Protein AF-A0A950W6D4-F1 (afdb_monomer)

Solvent-accessible surface area (backbone atoms only — not comparable to full-atom values): 7637 Å² total; per-residue (Å²): 136,93,56,71,56,67,52,76,45,76,58,94,89,39,82,38,64,54,89,34,56,77,60,74,80,76,75,81,81,80,72,97,76,87,89,79,90,80,83,87,80,88,81,83,89,84,84,90,77,93,79,78,87,69,84,74,94,60,83,73,59,63,71,60,50,56,51,49,51,51,46,50,48,40,53,52,53,46,48,54,48,53,55,51,56,74,73,49,62,94,52,70,70,38,53,54,50,50,52,52,41,53,52,42,51,60,56,46,49,67,70,72,70,119

Nearest PDB structures (foldseek):
  8glv-assembly1_5V  TM=4.661E-01  e=2.157E+00  Chlamydomonas reinhardtii

Foldseek 3Di:
DPDWDADWDDDPNDIDRDPTDPPDPDDPDDDDDDDDDDDDDDDDDDDDDDDDDDPDPDDPDVVVVVLVVVLVVLVVVLVVLVVVLVPDDDDPVNVVSVVVNVVSVVVNCVSPVD

Sequence (114 aa):
VSHCVGDIGNNNGQLVCNGGRPAAPLP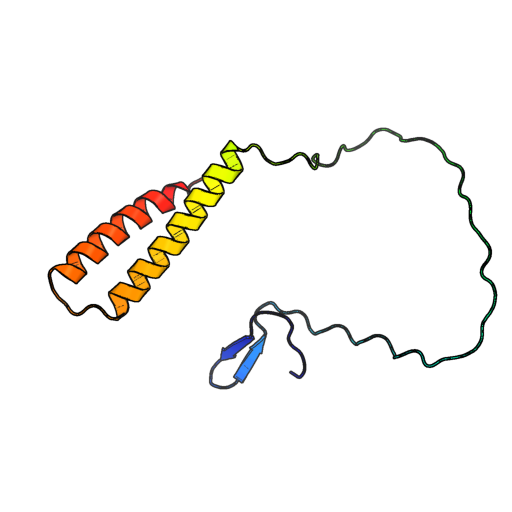PRQGPGPGYPGPGYSGPGYSPGPGYAGPGYGPPPRYSEDYRARCEGLRHEEHELRDRLAYTPYGEEREQLQYRLGRIQAERQQCWRR

Mean predicted aligned error: 19.96 Å

pLDDT: mean 70.15, std 21.95, range [30.95, 96.88]

Radius of gyration: 26.76 Å; Cα contacts (8 Å, |Δi|>4): 56; chains: 1; bounding box: 41×59×69 Å

Secondary structure (DSSP, 8-state):
---EEEEEEEETTEEEEEEEEEPPPPPP--------PPPP-PPP-----S---PPP-PPPPHHHHHHHHHHHHHHHHHHHHHHHHHHPPSSHHHHHHHHHHHHHHHHHHTTS--

Structure (mmCIF, N/CA/C/O backbone):
data_AF-A0A950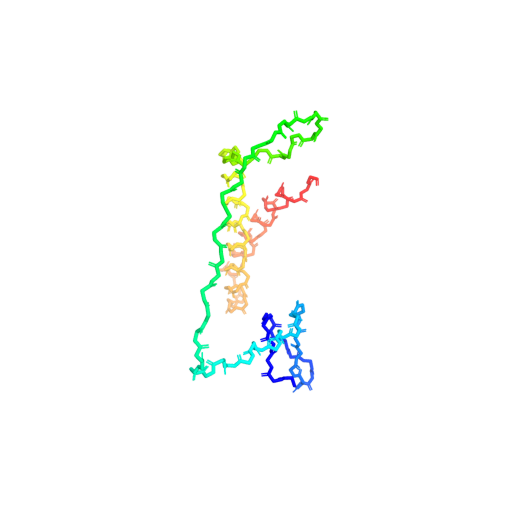W6D4-F1
#
_entry.id   AF-A0A950W6D4-F1
#
loop_
_atom_site.group_PDB
_atom_site.id
_atom_site.type_symbol
_atom_site.label_atom_id
_atom_site.label_alt_id
_atom_site.label_comp_id
_atom_site.label_asym_id
_atom_site.label_entity_id
_atom_site.label_seq_id
_atom_site.pdbx_PDB_ins_code
_atom_site.Cartn_x
_atom_site.Cartn_y
_atom_site.Cartn_z
_atom_site.occupancy
_atom_site.B_iso_or_equiv
_atom_site.auth_seq_id
_atom_site.auth_comp_id
_atom_site.auth_asym_id
_atom_site.auth_atom_id
_atom_site.pdbx_PDB_model_num
ATOM 1 N N . VAL A 1 1 ? -14.241 -29.007 -14.079 1.00 51.97 1 VAL A N 1
ATOM 2 C CA . VAL A 1 1 ? -13.038 -28.251 -14.499 1.00 51.97 1 VAL A CA 1
ATOM 3 C C . VAL A 1 1 ? -11.830 -29.022 -13.998 1.00 51.97 1 VAL A C 1
ATOM 5 O O . VAL A 1 1 ? -11.439 -28.840 -12.859 1.00 51.97 1 VAL A O 1
ATOM 8 N N . SER A 1 2 ? -11.339 -29.999 -14.759 1.00 55.03 2 SER A N 1
ATOM 9 C CA . SER A 1 2 ? -10.325 -30.935 -14.250 1.00 55.03 2 SER A CA 1
ATOM 10 C C . SER A 1 2 ? -8.900 -30.385 -14.312 1.00 55.03 2 SER A C 1
ATOM 12 O O . SER A 1 2 ? -8.082 -30.815 -13.514 1.00 55.03 2 SER A O 1
ATOM 14 N N . HIS A 1 3 ? -8.598 -29.402 -15.170 1.00 61.44 3 HIS A N 1
ATOM 15 C CA . HIS A 1 3 ? -7.262 -28.798 -15.248 1.00 61.44 3 HIS A CA 1
ATOM 16 C C . HIS A 1 3 ? -7.359 -27.323 -15.676 1.00 61.44 3 HIS A C 1
ATOM 18 O O . HIS A 1 3 ? -7.523 -27.020 -16.857 1.00 61.44 3 HIS A O 1
ATOM 24 N N . CYS A 1 4 ? -7.302 -26.406 -14.707 1.00 65.00 4 CYS A N 1
ATOM 25 C CA . CYS A 1 4 ? -7.080 -24.977 -14.945 1.00 65.00 4 CYS A CA 1
ATOM 26 C C . CYS A 1 4 ? -5.584 -24.701 -14.758 1.00 65.00 4 CYS A C 1
ATOM 28 O O . CYS A 1 4 ? -5.006 -25.135 -13.764 1.00 65.00 4 CYS A O 1
ATOM 30 N N . VAL A 1 5 ? -4.964 -24.006 -15.711 1.00 62.84 5 VAL A N 1
ATOM 31 C CA . VAL A 1 5 ? -3.589 -23.507 -15.585 1.00 62.84 5 VAL A CA 1
ATOM 32 C C . VAL A 1 5 ? -3.677 -21.986 -15.510 1.00 62.84 5 VAL A C 1
ATOM 34 O O . VAL A 1 5 ? -4.024 -21.343 -16.501 1.00 62.84 5 VAL A O 1
ATOM 37 N N . GLY A 1 6 ? -3.431 -21.429 -14.323 1.00 66.44 6 GLY A N 1
ATOM 38 C CA . GLY A 1 6 ? -3.585 -20.003 -14.022 1.00 66.44 6 GLY A CA 1
ATOM 39 C C . GLY A 1 6 ? -4.245 -19.761 -12.663 1.00 66.44 6 GLY A C 1
ATOM 40 O O . GLY A 1 6 ? -4.301 -20.665 -11.828 1.00 66.44 6 GLY A O 1
ATOM 41 N N . ASP A 1 7 ? -4.753 -18.546 -12.460 1.00 72.88 7 ASP A N 1
ATOM 42 C CA . ASP A 1 7 ? -5.379 -18.134 -11.204 1.00 72.88 7 ASP A CA 1
ATOM 43 C C . ASP A 1 7 ? -6.752 -18.800 -11.019 1.00 72.88 7 ASP A C 1
ATOM 45 O O . ASP A 1 7 ? -7.685 -18.613 -11.809 1.00 72.88 7 ASP A O 1
ATOM 49 N N . ILE A 1 8 ? -6.891 -19.583 -9.948 1.00 78.25 8 ILE A N 1
ATOM 50 C CA . ILE A 1 8 ? -8.162 -20.200 -9.552 1.00 78.25 8 ILE A CA 1
ATOM 51 C C . ILE A 1 8 ? -8.838 -19.291 -8.522 1.00 78.25 8 ILE A C 1
ATOM 53 O O . ILE A 1 8 ? -8.283 -19.024 -7.460 1.00 78.25 8 ILE A O 1
ATOM 57 N N . GLY A 1 9 ? -10.046 -18.824 -8.834 1.00 78.06 9 GLY A N 1
ATOM 58 C CA . GLY A 1 9 ? -10.903 -18.061 -7.927 1.00 78.06 9 GLY A CA 1
ATOM 59 C C . GLY A 1 9 ? -12.074 -18.876 -7.381 1.00 78.06 9 GLY A C 1
ATOM 60 O O . GLY A 1 9 ? -12.377 -19.970 -7.857 1.00 78.06 9 GLY A O 1
ATOM 61 N N . ASN A 1 10 ? -12.765 -18.312 -6.392 1.00 77.00 10 ASN A N 1
ATOM 62 C CA . ASN A 1 10 ? -13.975 -18.877 -5.797 1.00 77.00 10 ASN A CA 1
ATOM 63 C C . ASN A 1 10 ? -15.141 -17.894 -5.972 1.00 77.00 10 ASN A C 1
ATOM 65 O O . ASN A 1 10 ? -15.049 -16.745 -5.543 1.00 77.00 10 ASN A O 1
ATOM 69 N N . ASN A 1 11 ? -16.226 -18.354 -6.595 1.00 74.31 11 ASN A N 1
ATOM 70 C CA . ASN A 1 11 ? -17.474 -17.615 -6.749 1.00 74.31 11 ASN A CA 1
ATOM 71 C C . ASN A 1 11 ? -18.618 -18.431 -6.123 1.00 74.31 11 ASN A C 1
ATOM 73 O O . ASN A 1 11 ? -19.052 -19.425 -6.700 1.00 74.31 11 ASN A O 1
ATOM 77 N N . ASN A 1 12 ? -19.072 -18.049 -4.923 1.00 78.31 12 ASN A N 1
ATOM 78 C CA . ASN A 1 12 ? -20.141 -18.734 -4.176 1.00 78.31 12 ASN A CA 1
ATOM 79 C C . ASN A 1 12 ? -19.944 -20.256 -4.003 1.00 78.31 12 ASN A C 1
ATOM 81 O O . ASN A 1 12 ? -20.878 -21.043 -4.140 1.00 78.31 12 ASN A O 1
ATOM 85 N N . GLY A 1 13 ? -18.719 -20.691 -3.695 1.00 78.31 13 GLY A N 1
ATOM 86 C CA . GLY A 1 13 ? -18.393 -22.108 -3.494 1.00 78.31 13 GLY A CA 1
ATOM 87 C C . GLY A 1 13 ? -18.098 -22.864 -4.789 1.00 78.31 13 GLY A C 1
ATOM 88 O O . GLY A 1 13 ? -17.748 -24.043 -4.744 1.00 78.31 13 GLY A O 1
ATOM 89 N N . GLN A 1 14 ? -18.183 -22.194 -5.940 1.00 76.06 14 GLN A N 1
ATOM 90 C CA . GLN A 1 14 ? -17.789 -22.746 -7.224 1.00 76.06 14 GLN A CA 1
ATOM 91 C C . GLN A 1 14 ? -16.384 -22.269 -7.596 1.00 76.06 14 GLN A C 1
ATOM 93 O O . GLN A 1 14 ? -16.109 -21.070 -7.679 1.00 76.06 14 GLN A O 1
ATOM 98 N N . LEU A 1 15 ? -15.488 -23.226 -7.844 1.00 77.00 15 LEU A N 1
ATOM 99 C CA . LEU A 1 15 ? -14.146 -22.931 -8.337 1.00 77.00 15 LEU A CA 1
ATOM 100 C C . LEU A 1 15 ? -14.225 -22.438 -9.786 1.00 77.00 15 LEU A C 1
ATOM 102 O O . LEU A 1 15 ? -14.746 -23.135 -10.663 1.00 77.00 15 LEU A O 1
ATOM 106 N N . VAL A 1 16 ? -13.690 -21.244 -10.029 1.00 78.56 16 VAL A N 1
ATOM 107 C CA . VAL A 1 16 ? -13.645 -20.585 -11.337 1.00 78.56 16 VAL A CA 1
ATOM 108 C C . VAL A 1 16 ? -12.199 -20.372 -11.772 1.00 78.56 16 VAL A C 1
ATOM 110 O O . VAL A 1 16 ? -11.328 -20.081 -10.961 1.00 78.56 16 VAL A O 1
ATOM 113 N N . CYS A 1 17 ? -11.929 -20.531 -13.063 1.00 74.38 17 CYS A N 1
ATOM 114 C CA . CYS A 1 17 ? -10.610 -20.291 -13.645 1.00 74.38 17 CYS A CA 1
ATOM 115 C C . CYS A 1 17 ? -10.591 -18.855 -14.182 1.00 74.38 17 CYS A C 1
ATOM 117 O O . CYS A 1 17 ? -11.234 -18.573 -15.194 1.00 74.38 17 CYS A O 1
ATOM 119 N N . ASN A 1 18 ? -9.913 -17.936 -13.493 1.00 67.81 18 ASN A N 1
ATOM 120 C CA . ASN A 1 18 ? -9.838 -16.536 -13.902 1.00 67.81 18 ASN A CA 1
ATOM 121 C C . ASN A 1 18 ? -8.667 -16.370 -14.877 1.00 67.81 18 ASN A C 1
ATOM 123 O O . ASN A 1 18 ? -7.508 -16.504 -14.503 1.00 67.81 18 ASN A O 1
ATOM 127 N N . GLY A 1 19 ? -8.962 -16.127 -16.156 1.00 58.84 19 GLY A N 1
ATOM 128 C CA . GLY A 1 19 ? -7.944 -15.844 -17.180 1.00 58.84 19 GLY A CA 1
ATOM 129 C C . GLY A 1 19 ? -7.101 -17.040 -17.652 1.00 58.84 19 GLY A C 1
ATOM 130 O O . GLY A 1 19 ? -6.315 -16.890 -18.587 1.00 58.84 19 GLY A O 1
ATOM 131 N N . GLY A 1 20 ? -7.276 -18.228 -17.068 1.00 56.44 20 GLY A N 1
ATOM 132 C CA . GLY A 1 20 ? -6.642 -19.457 -17.542 1.00 56.44 20 GLY A CA 1
ATOM 133 C C . GLY A 1 20 ? -7.303 -19.995 -18.814 1.00 56.44 20 GLY A C 1
ATOM 134 O O . GLY A 1 20 ? -8.523 -19.968 -18.976 1.00 56.44 20 GLY A O 1
ATOM 135 N N . ARG A 1 21 ? -6.487 -20.503 -19.739 1.00 53.47 21 ARG A N 1
ATOM 136 C CA . ARG A 1 21 ? -6.969 -21.233 -20.921 1.00 53.47 21 ARG A CA 1
ATOM 137 C C . ARG A 1 21 ? -7.267 -22.678 -20.503 1.00 53.47 21 ARG A C 1
ATOM 139 O O . ARG A 1 21 ? -6.565 -23.191 -19.627 1.00 53.47 21 ARG A O 1
ATOM 146 N N . PRO A 1 22 ? -8.258 -23.365 -21.101 1.00 55.44 22 PRO A N 1
ATOM 147 C CA . PRO A 1 22 ? -8.384 -24.803 -20.899 1.00 55.44 22 PRO A CA 1
ATOM 148 C C . PRO A 1 22 ? -7.050 -25.462 -21.265 1.00 55.44 22 PRO A C 1
ATOM 150 O O . PRO A 1 22 ? -6.479 -25.152 -22.314 1.00 55.44 22 PRO A O 1
ATOM 153 N N . ALA A 1 23 ? -6.527 -26.312 -20.376 1.00 53.75 23 ALA A N 1
ATOM 154 C CA . ALA A 1 23 ? -5.285 -27.028 -20.635 1.00 53.75 23 ALA A CA 1
ATOM 155 C C . ALA A 1 23 ? -5.415 -27.770 -21.972 1.00 53.75 23 ALA A C 1
ATOM 157 O O . ALA A 1 23 ? -6.379 -28.511 -22.181 1.00 53.75 23 ALA A O 1
ATOM 158 N N . ALA A 1 24 ? -4.476 -27.529 -22.891 1.00 56.00 24 ALA A N 1
ATOM 159 C CA . ALA A 1 24 ? -4.445 -28.254 -24.150 1.00 56.00 24 ALA A CA 1
ATOM 160 C C . ALA A 1 24 ? -4.373 -29.761 -23.845 1.00 56.00 24 ALA A C 1
ATOM 162 O O . ALA A 1 24 ? -3.664 -30.151 -22.909 1.00 56.00 24 ALA A O 1
ATOM 163 N N . PRO A 1 25 ? -5.104 -30.610 -24.587 1.00 53.72 25 PRO A N 1
ATOM 164 C CA . PRO A 1 25 ? -5.016 -32.045 -24.387 1.00 53.72 25 PRO A CA 1
ATOM 165 C C . PRO A 1 25 ? -3.557 -32.480 -24.543 1.00 53.72 25 PRO A C 1
ATOM 167 O O . PRO A 1 25 ? -2.873 -32.076 -25.485 1.00 53.72 25 PRO A O 1
ATOM 170 N N . LEU A 1 26 ? -3.078 -33.279 -23.588 1.00 54.72 26 LEU A N 1
ATOM 171 C CA . LEU A 1 26 ? -1.755 -33.890 -23.665 1.00 54.72 26 LEU A CA 1
ATOM 172 C C . LEU A 1 26 ? -1.651 -34.658 -24.995 1.00 54.72 26 LEU A C 1
ATOM 174 O O . LEU A 1 26 ? -2.599 -35.372 -25.342 1.00 54.72 26 LEU A O 1
ATOM 178 N N . PRO A 1 27 ? -0.538 -34.539 -25.745 1.00 53.81 27 PRO A N 1
ATOM 179 C CA . PRO A 1 27 ? -0.350 -35.356 -26.934 1.00 53.81 27 PRO A CA 1
ATOM 180 C C . PRO A 1 27 ? -0.415 -36.837 -26.532 1.00 53.81 27 PRO A C 1
ATOM 182 O O . PRO A 1 27 ? 0.051 -37.192 -25.441 1.00 53.81 27 PRO A O 1
ATOM 185 N N . PRO A 1 28 ? -0.996 -37.715 -27.370 1.00 45.28 28 PRO A N 1
ATOM 186 C CA . PRO A 1 28 ? -1.061 -39.131 -27.054 1.00 45.28 28 PRO A CA 1
ATOM 187 C C . PRO A 1 28 ? 0.352 -39.650 -26.790 1.00 45.28 28 PRO A C 1
ATOM 189 O O . PRO A 1 28 ? 1.285 -39.407 -27.558 1.00 45.28 28 PRO A O 1
ATOM 192 N N . ARG A 1 29 ? 0.502 -40.338 -25.657 1.00 46.34 29 ARG A N 1
ATOM 193 C CA . ARG A 1 29 ? 1.747 -40.963 -25.215 1.00 46.34 29 ARG A CA 1
ATOM 194 C C . ARG A 1 29 ? 2.137 -42.006 -26.265 1.00 46.34 29 ARG A C 1
ATOM 196 O O . ARG A 1 29 ? 1.559 -43.089 -26.293 1.00 46.34 29 ARG A O 1
ATOM 203 N N . GLN A 1 30 ? 3.059 -41.659 -27.163 1.00 42.78 30 GLN A N 1
ATOM 204 C CA . GLN A 1 30 ? 3.546 -42.582 -28.186 1.00 42.78 30 GLN A CA 1
ATOM 205 C C . GLN A 1 30 ? 4.311 -43.710 -27.484 1.00 42.78 30 GLN A C 1
ATOM 207 O O . GLN A 1 30 ? 5.360 -43.484 -26.881 1.00 42.78 30 GLN A O 1
ATOM 212 N N . GLY A 1 31 ? 3.735 -44.914 -27.495 1.00 42.69 31 GLY A N 1
ATOM 213 C CA . GLY A 1 31 ? 4.452 -46.140 -27.153 1.00 42.69 31 GLY A CA 1
ATOM 214 C C . GLY A 1 31 ? 5.561 -46.431 -28.176 1.00 42.69 31 GLY A C 1
ATOM 215 O O . GLY A 1 31 ? 5.592 -45.809 -29.240 1.00 42.69 31 GLY A O 1
ATOM 216 N N . PRO A 1 32 ? 6.486 -47.358 -27.882 1.00 49.09 32 PRO A N 1
ATOM 217 C CA . PRO A 1 32 ? 7.602 -47.644 -28.773 1.00 49.09 32 PRO A CA 1
ATOM 218 C C . PRO A 1 32 ? 7.126 -48.485 -29.969 1.00 49.09 32 PRO A C 1
ATOM 220 O O . PRO A 1 32 ? 6.643 -49.602 -29.795 1.00 49.09 32 PRO A O 1
ATOM 223 N N . GLY A 1 33 ? 7.271 -47.950 -31.185 1.00 36.75 33 GLY A N 1
ATOM 224 C CA . GLY A 1 33 ? 6.985 -48.626 -32.456 1.00 36.75 33 GLY A CA 1
ATOM 225 C C . GLY A 1 33 ? 7.890 -48.107 -33.591 1.00 36.75 33 GLY A C 1
ATOM 226 O O . GLY A 1 33 ? 8.382 -46.986 -33.486 1.00 36.75 33 GLY A O 1
ATOM 227 N N . PRO A 1 34 ? 8.182 -48.926 -34.620 1.00 43.19 34 PRO A N 1
ATOM 228 C CA . PRO A 1 34 ? 9.513 -49.053 -35.230 1.00 43.19 34 PRO A CA 1
ATOM 229 C C . PRO A 1 34 ? 9.840 -48.046 -36.346 1.00 43.19 34 PRO A C 1
ATOM 231 O O . PRO A 1 34 ? 8.960 -47.504 -37.009 1.00 43.19 34 PRO A O 1
ATOM 234 N N . GLY A 1 35 ? 11.145 -47.812 -36.531 1.00 45.12 35 GLY A N 1
ATOM 235 C CA . GLY A 1 35 ? 11.708 -46.700 -37.295 1.00 45.12 35 GLY A CA 1
ATOM 236 C C . GLY A 1 35 ? 11.637 -46.769 -38.823 1.00 45.12 35 GLY A C 1
ATOM 237 O O . GLY A 1 35 ? 11.561 -47.834 -39.425 1.00 45.12 35 GLY A O 1
ATOM 238 N N . TYR A 1 36 ? 11.773 -45.580 -39.416 1.00 32.44 36 TYR A N 1
ATOM 239 C CA . TYR A 1 36 ? 12.188 -45.328 -40.798 1.00 32.44 36 TYR A CA 1
ATOM 240 C C . TYR A 1 36 ? 13.107 -44.085 -40.828 1.00 32.44 36 TYR A C 1
ATOM 242 O O . TYR A 1 36 ? 12.866 -43.147 -40.063 1.00 32.44 36 TYR A O 1
ATOM 250 N N . PRO A 1 37 ? 14.165 -44.052 -41.664 1.00 44.31 37 PRO A N 1
ATOM 251 C CA . PRO A 1 37 ? 15.129 -42.953 -41.696 1.00 44.31 37 PRO A CA 1
ATOM 252 C C . PRO A 1 37 ? 14.574 -41.748 -42.472 1.00 44.31 37 PRO A C 1
ATOM 254 O O . PRO A 1 37 ? 14.185 -41.870 -43.632 1.00 44.31 37 PRO A O 1
ATOM 257 N N . GLY A 1 38 ? 14.546 -40.575 -41.834 1.00 39.38 38 GLY A N 1
ATOM 258 C CA . GLY A 1 38 ? 14.182 -39.307 -42.472 1.00 39.38 38 GLY A CA 1
ATOM 259 C C . GLY A 1 38 ? 15.371 -38.677 -43.219 1.00 39.38 38 GLY A C 1
ATOM 260 O O . GLY A 1 38 ? 16.476 -38.664 -42.672 1.00 39.38 38 GLY A O 1
ATOM 261 N N . PRO A 1 39 ? 15.180 -38.158 -44.447 1.00 41.94 39 PRO A N 1
ATOM 262 C CA . PRO A 1 39 ? 16.248 -37.590 -45.264 1.00 41.94 39 PRO A CA 1
ATOM 263 C C . PRO A 1 39 ? 16.672 -36.199 -44.771 1.00 41.94 39 PRO A C 1
ATOM 265 O O . PRO A 1 39 ? 15.845 -35.368 -44.395 1.00 41.94 39 PRO A O 1
ATOM 268 N N . GLY A 1 40 ? 17.985 -35.959 -44.790 1.00 46.00 40 GLY A N 1
ATOM 269 C CA . GLY A 1 40 ? 18.594 -34.681 -44.438 1.00 46.00 40 GLY A CA 1
ATOM 270 C C . GLY A 1 40 ? 18.175 -33.543 -45.368 1.00 46.00 40 GLY A C 1
ATOM 271 O O . GLY A 1 40 ? 18.005 -33.738 -46.568 1.00 46.00 40 GLY A O 1
ATOM 272 N N . TYR A 1 41 ? 18.059 -32.341 -44.804 1.00 35.78 41 TYR A N 1
ATOM 273 C CA . TYR A 1 41 ? 17.899 -31.106 -45.565 1.00 35.78 41 TYR A CA 1
ATOM 274 C C . TYR A 1 41 ? 18.901 -30.056 -45.085 1.00 35.78 41 TYR A C 1
ATOM 276 O O . TYR A 1 41 ? 18.685 -29.338 -44.111 1.00 35.78 41 TYR A O 1
ATOM 284 N N . SER A 1 42 ? 20.011 -29.981 -45.814 1.00 44.25 42 SER A N 1
ATOM 285 C CA . SER A 1 42 ? 20.849 -28.793 -45.956 1.00 44.25 42 SER A CA 1
ATOM 286 C C . SER A 1 42 ? 20.077 -27.779 -46.809 1.00 44.25 42 SER A C 1
ATOM 288 O O . SER A 1 42 ? 19.709 -28.096 -47.939 1.00 44.25 42 SER A O 1
ATOM 290 N N . GLY A 1 43 ? 19.820 -26.574 -46.301 1.00 38.31 43 GLY A N 1
ATOM 291 C CA . GLY A 1 43 ? 19.218 -25.486 -47.083 1.00 38.31 43 GLY A CA 1
ATOM 292 C C . GLY A 1 43 ? 20.261 -24.447 -47.522 1.00 38.31 43 GLY A C 1
ATOM 293 O O . GLY A 1 43 ? 20.944 -23.912 -46.648 1.00 38.31 43 GLY A O 1
ATOM 294 N N . PRO A 1 44 ? 20.401 -24.130 -48.827 1.00 43.25 44 PRO A N 1
ATOM 295 C CA . PRO A 1 44 ? 21.158 -22.979 -49.322 1.00 43.25 44 PRO A CA 1
ATOM 296 C C . PRO A 1 44 ? 20.264 -21.725 -49.468 1.00 43.25 44 PRO A C 1
ATOM 298 O O . PRO A 1 44 ? 19.045 -21.827 -49.569 1.00 43.25 44 PRO A O 1
ATOM 301 N N . GLY A 1 45 ? 20.888 -20.541 -49.423 1.00 38.31 45 GLY A N 1
ATOM 302 C CA . GLY A 1 45 ? 20.254 -19.241 -49.142 1.00 38.31 45 GLY A CA 1
ATOM 303 C C . GLY A 1 45 ? 19.497 -18.534 -50.278 1.00 38.31 45 GLY A C 1
ATOM 304 O O . GLY A 1 45 ? 19.403 -19.060 -51.377 1.00 38.31 45 GLY A O 1
ATOM 305 N N . TYR A 1 46 ? 18.962 -17.333 -49.982 1.00 30.95 46 TYR A N 1
ATOM 306 C CA . TYR A 1 46 ? 19.215 -16.046 -50.676 1.00 30.95 46 TYR A CA 1
ATOM 307 C C . TYR A 1 46 ? 18.368 -14.871 -50.099 1.00 30.95 46 TYR A C 1
ATOM 309 O O . TYR A 1 46 ? 17.161 -14.990 -49.929 1.00 30.95 46 TYR A O 1
ATOM 317 N N . SER A 1 47 ? 19.057 -13.736 -49.883 1.00 33.62 47 SER A N 1
ATOM 318 C CA . SER A 1 47 ? 18.651 -12.305 -49.835 1.00 33.62 47 SER A CA 1
ATOM 319 C C . SER A 1 47 ? 17.625 -11.751 -48.817 1.00 33.62 47 SER A C 1
ATOM 321 O O . SER A 1 47 ? 16.434 -12.027 -48.935 1.00 33.62 47 SER A O 1
ATOM 323 N N . PRO A 1 48 ? 18.017 -10.798 -47.934 1.00 39.66 48 PRO A N 1
ATOM 324 C CA . PRO A 1 48 ? 17.073 -9.913 -47.254 1.00 39.66 48 PRO A CA 1
ATOM 325 C C . PRO A 1 48 ? 16.731 -8.694 -48.135 1.00 39.66 48 PRO A C 1
ATOM 327 O O . PRO A 1 48 ? 17.585 -7.855 -48.420 1.00 39.66 48 PRO A O 1
ATOM 330 N N . GLY A 1 49 ? 15.471 -8.594 -48.566 1.00 37.00 49 GLY A N 1
ATOM 331 C CA . GLY A 1 49 ? 14.874 -7.352 -49.074 1.00 37.00 49 GLY A CA 1
ATOM 332 C C . GLY A 1 49 ? 14.436 -6.425 -47.923 1.00 37.00 49 GLY A C 1
ATOM 333 O O . GLY A 1 49 ? 14.266 -6.894 -46.796 1.00 37.00 49 GLY A O 1
ATOM 334 N N . PRO A 1 50 ? 14.274 -5.111 -48.162 1.00 52.38 50 PRO A N 1
ATOM 335 C CA . PRO A 1 50 ? 14.191 -4.103 -47.108 1.00 52.38 50 PRO A CA 1
ATOM 336 C C . PRO A 1 50 ? 12.781 -4.017 -46.514 1.00 52.38 50 PRO A C 1
ATOM 338 O O . PRO A 1 50 ? 11.824 -3.729 -47.228 1.00 52.38 50 PRO A O 1
ATOM 341 N N . GLY A 1 51 ? 12.638 -4.191 -45.200 1.00 43.19 51 GLY A N 1
ATOM 342 C CA . GLY A 1 51 ? 11.374 -3.861 -44.544 1.00 43.19 51 GLY A CA 1
ATOM 343 C C . GLY A 1 51 ? 11.231 -4.405 -43.134 1.00 43.19 51 GLY A C 1
ATOM 344 O O . GLY A 1 51 ? 10.952 -5.582 -42.956 1.00 43.19 51 GLY A O 1
ATOM 345 N N . TYR A 1 52 ? 11.322 -3.484 -42.173 1.00 35.75 52 TYR A N 1
ATOM 346 C CA . TYR A 1 52 ? 11.001 -3.606 -40.746 1.00 35.75 52 TYR A CA 1
ATOM 347 C C . TYR A 1 52 ? 12.058 -4.292 -39.871 1.00 35.75 52 TYR A C 1
ATOM 349 O O . TYR A 1 52 ? 11.985 -5.472 -39.543 1.00 35.75 52 TYR A O 1
ATOM 357 N N . ALA A 1 53 ? 13.005 -3.480 -39.393 1.00 37.34 53 ALA A N 1
ATOM 358 C CA . ALA A 1 53 ? 13.710 -3.766 -38.152 1.00 37.34 53 ALA A CA 1
ATOM 359 C C . ALA A 1 53 ? 12.674 -3.862 -37.015 1.00 37.34 53 ALA A C 1
ATOM 361 O O . ALA A 1 53 ? 12.091 -2.856 -36.610 1.00 37.34 53 ALA A O 1
ATOM 362 N N . GLY A 1 54 ? 12.411 -5.078 -36.530 1.00 47.16 54 GLY A N 1
ATOM 363 C CA . GLY A 1 54 ? 11.703 -5.281 -35.267 1.00 47.16 54 GLY A CA 1
ATOM 364 C C . GLY A 1 54 ? 12.496 -4.649 -34.112 1.00 47.16 54 GLY A C 1
ATOM 365 O O . GLY A 1 54 ? 13.727 -4.596 -34.197 1.00 47.16 54 GLY A O 1
ATOM 366 N N . PRO A 1 55 ? 11.837 -4.140 -33.052 1.00 45.78 55 PRO A N 1
ATOM 367 C CA . PRO A 1 55 ? 12.512 -3.428 -31.972 1.00 45.78 55 PRO A CA 1
ATOM 368 C C . PRO A 1 55 ? 13.604 -4.307 -31.369 1.00 45.78 55 PRO A C 1
ATOM 370 O O . PRO A 1 55 ? 13.346 -5.434 -30.949 1.00 45.78 55 PRO A O 1
ATOM 373 N N . GLY A 1 56 ? 14.833 -3.793 -31.391 1.00 42.81 56 GLY A N 1
ATOM 374 C CA . GLY A 1 56 ? 16.015 -4.517 -30.960 1.00 42.81 56 GLY A CA 1
ATOM 375 C C . GLY A 1 56 ? 15.849 -5.080 -29.554 1.00 42.81 56 GLY A C 1
ATOM 376 O O . GLY A 1 56 ? 15.499 -4.362 -28.620 1.00 42.81 56 GLY A O 1
ATOM 377 N N . TYR A 1 57 ? 16.172 -6.362 -29.410 1.00 44.16 57 TYR A N 1
ATOM 378 C CA . TYR A 1 57 ? 16.446 -7.014 -28.133 1.00 44.16 57 TYR A CA 1
ATOM 379 C C . TYR A 1 57 ? 17.780 -6.488 -27.572 1.00 44.16 57 TYR A C 1
ATOM 381 O O . TYR A 1 57 ? 18.759 -7.217 -27.447 1.00 44.16 57 TYR A O 1
ATOM 389 N N . GLY A 1 58 ? 17.851 -5.185 -27.310 1.00 53.38 58 GLY A N 1
ATOM 390 C CA . GLY A 1 58 ? 18.865 -4.603 -26.445 1.00 53.38 58 GLY A CA 1
ATOM 391 C C . GLY A 1 58 ? 18.349 -4.622 -25.006 1.00 53.38 58 GLY A C 1
ATOM 392 O O . GLY A 1 58 ? 17.136 -4.495 -24.810 1.00 53.38 58 GLY A O 1
ATOM 393 N N . PRO A 1 59 ? 19.218 -4.781 -23.993 1.00 54.62 59 PRO A N 1
ATOM 394 C CA . PRO A 1 59 ? 18.795 -4.592 -22.613 1.00 54.62 59 PRO A CA 1
ATOM 395 C C . PRO A 1 59 ? 18.152 -3.202 -22.484 1.00 54.62 59 PRO A C 1
ATOM 397 O O . PRO A 1 59 ? 18.678 -2.236 -23.054 1.00 54.62 59 PRO A O 1
ATOM 400 N N . PRO A 1 60 ? 17.001 -3.084 -21.800 1.00 57.28 60 PRO A N 1
ATOM 401 C CA . PRO A 1 60 ? 16.359 -1.795 -21.609 1.00 57.28 60 PRO A CA 1
ATOM 402 C C . PRO A 1 60 ? 17.336 -0.814 -20.939 1.00 57.28 60 PRO A C 1
ATOM 404 O O . PRO A 1 60 ? 18.255 -1.229 -20.224 1.00 57.28 60 PRO A O 1
ATOM 407 N N . PRO A 1 61 ? 17.173 0.502 -21.159 1.00 63.25 61 PRO A N 1
ATOM 408 C CA . PRO A 1 61 ? 18.005 1.492 -20.492 1.00 63.25 61 PRO A CA 1
ATOM 409 C C . PRO A 1 61 ? 17.933 1.266 -18.982 1.00 63.25 61 PRO A C 1
ATOM 411 O O . PRO A 1 61 ? 16.831 1.208 -18.438 1.00 63.25 61 PRO A O 1
ATOM 414 N N . ARG A 1 62 ? 19.080 1.181 -18.297 1.00 62.00 62 ARG A N 1
ATOM 415 C CA . ARG A 1 62 ? 19.121 0.910 -16.845 1.00 62.00 62 ARG A CA 1
ATOM 416 C C . ARG A 1 62 ? 18.253 1.867 -16.029 1.00 62.00 62 ARG A C 1
ATOM 418 O O . ARG A 1 62 ? 17.553 1.440 -15.126 1.00 62.00 62 ARG A O 1
ATOM 425 N N . TYR A 1 63 ? 18.172 3.127 -16.457 1.00 65.62 63 TYR A N 1
ATOM 426 C CA . TYR A 1 63 ? 17.265 4.129 -15.890 1.00 65.62 63 TYR A CA 1
ATOM 427 C C . TYR A 1 63 ? 15.787 3.686 -15.872 1.00 65.62 63 TYR A C 1
ATOM 429 O O . TYR A 1 63 ? 15.058 3.980 -14.929 1.00 65.62 63 TYR A O 1
ATOM 437 N N . SER A 1 64 ? 15.336 2.964 -16.901 1.00 77.31 64 SER A N 1
ATOM 438 C CA . SER A 1 64 ? 13.977 2.425 -16.979 1.00 77.31 64 SER A CA 1
ATOM 439 C C . SER A 1 64 ? 13.779 1.185 -16.102 1.00 77.31 64 SER A C 1
ATOM 441 O O . SER A 1 64 ? 12.667 0.984 -15.612 1.00 77.31 64 SER A O 1
ATOM 443 N N . GLU A 1 65 ? 14.810 0.356 -15.912 1.00 77.56 65 GLU A N 1
ATOM 444 C CA . GLU A 1 65 ? 14.763 -0.790 -14.991 1.00 77.56 65 GLU A CA 1
ATOM 445 C C . GLU A 1 65 ? 14.769 -0.330 -13.535 1.00 77.56 65 GLU A C 1
ATOM 447 O O . GLU A 1 65 ? 13.905 -0.752 -12.773 1.00 77.56 65 GLU A O 1
ATOM 452 N N . ASP A 1 66 ? 15.654 0.599 -13.172 1.00 84.50 66 ASP A N 1
ATOM 453 C CA . ASP A 1 66 ? 15.748 1.160 -11.820 1.00 84.50 66 ASP A CA 1
ATOM 454 C C . ASP A 1 66 ? 14.445 1.866 -11.421 1.00 84.50 66 ASP A C 1
ATOM 456 O O . ASP A 1 66 ? 13.927 1.694 -10.314 1.00 84.50 66 ASP A O 1
ATOM 460 N N . TYR A 1 67 ? 13.859 2.625 -12.352 1.00 85.44 67 TYR A N 1
ATOM 461 C CA . TYR A 1 67 ? 12.559 3.258 -12.152 1.00 85.44 67 TYR A CA 1
ATOM 462 C C . TYR A 1 67 ? 11.446 2.224 -11.939 1.00 85.44 67 TYR A C 1
ATOM 464 O O . TYR A 1 67 ? 10.641 2.351 -11.014 1.00 85.44 67 TYR A O 1
ATOM 472 N N . ARG A 1 68 ? 11.413 1.167 -12.758 1.00 84.56 68 ARG A N 1
ATOM 473 C CA . ARG A 1 68 ? 10.420 0.095 -12.639 1.00 84.56 68 ARG A CA 1
ATOM 474 C C . ARG A 1 68 ? 10.577 -0.683 -11.331 1.00 84.56 68 ARG A C 1
ATOM 476 O O . ARG A 1 68 ? 9.574 -0.912 -10.658 1.00 84.56 68 ARG A O 1
ATOM 483 N N . ALA A 1 69 ? 11.807 -1.016 -10.948 1.00 89.38 69 ALA A N 1
ATOM 484 C CA . ALA A 1 69 ? 12.125 -1.690 -9.695 1.00 89.38 69 ALA A CA 1
ATOM 485 C C . ALA A 1 69 ? 11.692 -0.849 -8.486 1.00 89.38 69 ALA A C 1
ATOM 487 O O . ALA A 1 69 ? 11.060 -1.370 -7.569 1.00 89.38 69 ALA A O 1
ATOM 488 N N . ARG A 1 70 ? 11.922 0.472 -8.513 1.00 90.69 70 ARG A N 1
ATOM 489 C CA . ARG A 1 70 ? 11.411 1.390 -7.481 1.00 90.69 70 ARG A CA 1
ATOM 490 C C . ARG A 1 70 ? 9.884 1.357 -7.397 1.00 90.69 70 ARG A C 1
ATOM 492 O O . ARG A 1 70 ? 9.330 1.250 -6.307 1.00 90.69 70 ARG A O 1
ATOM 499 N N . CYS A 1 71 ? 9.192 1.413 -8.532 1.00 91.12 71 CYS A N 1
ATOM 500 C CA . CYS A 1 71 ? 7.730 1.356 -8.574 1.00 91.12 71 CYS A CA 1
ATOM 501 C C . CYS A 1 71 ? 7.160 0.006 -8.101 1.00 91.12 71 CYS A C 1
ATOM 503 O O . CYS A 1 71 ? 6.083 -0.044 -7.504 1.00 91.12 71 CYS A O 1
ATOM 505 N N . GLU A 1 72 ? 7.864 -1.094 -8.362 1.00 91.06 72 GLU A N 1
ATOM 506 C CA . GLU A 1 72 ? 7.555 -2.420 -7.821 1.00 91.06 72 GLU A CA 1
ATOM 507 C C . GLU A 1 72 ? 7.778 -2.475 -6.304 1.00 91.06 72 GLU A C 1
ATOM 509 O O . GLU A 1 72 ? 6.878 -2.910 -5.586 1.00 91.06 72 GLU A O 1
ATOM 514 N N . GLY A 1 73 ? 8.888 -1.924 -5.808 1.00 94.75 73 GLY A N 1
ATOM 515 C CA . GLY A 1 73 ? 9.166 -1.798 -4.376 1.00 94.75 73 GLY A CA 1
ATOM 516 C C . GLY A 1 73 ? 8.088 -1.011 -3.630 1.00 94.75 73 GLY A C 1
ATOM 517 O O . GLY A 1 73 ? 7.561 -1.492 -2.631 1.00 94.75 73 GLY A O 1
ATOM 518 N N . LEU A 1 74 ? 7.665 0.141 -4.164 1.00 94.81 74 LEU A N 1
ATOM 519 C CA . LEU A 1 74 ? 6.583 0.944 -3.577 1.00 94.81 74 LEU A CA 1
ATOM 520 C C . LEU A 1 74 ? 5.251 0.184 -3.512 1.00 94.81 74 LEU A C 1
ATOM 522 O O . LEU A 1 74 ? 4.501 0.343 -2.553 1.00 94.81 74 LEU A O 1
ATOM 526 N N . ARG A 1 75 ? 4.938 -0.649 -4.516 1.00 91.31 75 ARG A N 1
ATOM 527 C CA . ARG A 1 75 ? 3.735 -1.503 -4.494 1.00 91.31 75 ARG A CA 1
ATOM 528 C C . ARG A 1 75 ? 3.805 -2.559 -3.398 1.00 91.31 75 ARG A C 1
ATOM 530 O O . ARG A 1 75 ? 2.802 -2.789 -2.729 1.00 91.31 75 ARG A O 1
ATOM 537 N N . HIS A 1 76 ? 4.962 -3.195 -3.238 1.00 94.75 76 HIS A N 1
ATOM 538 C CA . HIS A 1 76 ? 5.164 -4.196 -2.200 1.00 94.75 76 HIS A CA 1
ATOM 539 C C . HIS A 1 76 ? 5.077 -3.563 -0.806 1.00 94.75 76 HIS A C 1
ATOM 541 O O . HIS A 1 76 ? 4.295 -4.018 0.019 1.00 94.75 76 HIS A O 1
ATOM 547 N N . GLU A 1 77 ? 5.769 -2.448 -0.575 1.00 94.88 77 GLU A N 1
ATOM 548 C CA . GLU A 1 77 ? 5.736 -1.750 0.713 1.00 94.88 77 GLU A CA 1
ATOM 549 C C . GLU A 1 77 ? 4.328 -1.227 1.057 1.00 94.88 77 GLU A C 1
ATOM 551 O O . GLU A 1 77 ? 3.901 -1.300 2.208 1.00 94.88 77 GLU A O 1
ATOM 556 N N . GLU A 1 78 ? 3.557 -0.760 0.066 1.00 96.06 78 GLU A N 1
ATOM 557 C CA . GLU A 1 78 ? 2.143 -0.420 0.265 1.00 96.06 78 GLU A CA 1
ATOM 558 C C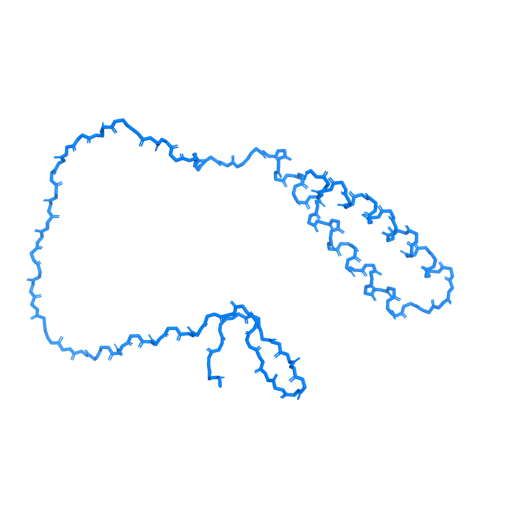 . GLU A 1 78 ? 1.332 -1.630 0.751 1.00 96.06 78 GLU A C 1
ATOM 560 O O . GLU A 1 78 ? 0.517 -1.496 1.664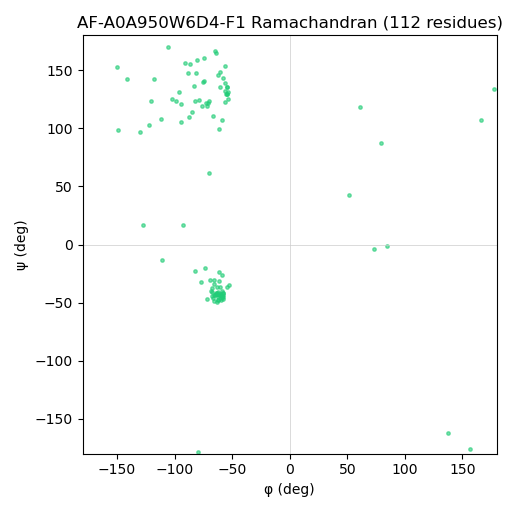 1.00 96.06 78 GLU A O 1
ATOM 565 N N . HIS A 1 79 ? 1.534 -2.799 0.138 1.00 95.69 79 HIS A N 1
ATOM 566 C CA . HIS A 1 79 ? 0.836 -4.024 0.514 1.00 95.69 79 HIS A CA 1
ATOM 567 C C . HIS A 1 79 ? 1.156 -4.428 1.956 1.00 95.69 79 HIS A C 1
ATOM 569 O O . HIS A 1 79 ? 0.230 -4.623 2.738 1.00 95.69 79 HIS A O 1
ATOM 575 N N . GLU A 1 80 ? 2.437 -4.435 2.329 1.00 96.56 80 GLU A N 1
ATOM 576 C CA . GLU A 1 80 ? 2.898 -4.734 3.691 1.00 96.56 80 GLU A CA 1
ATOM 577 C C . GLU A 1 80 ? 2.284 -3.782 4.730 1.00 96.56 80 GLU A C 1
ATOM 579 O O . GLU A 1 80 ? 1.818 -4.202 5.790 1.00 96.56 80 GLU A O 1
ATOM 584 N N . LEU A 1 81 ? 2.224 -2.479 4.430 1.00 95.62 81 LEU A N 1
ATOM 585 C CA . LEU A 1 81 ? 1.608 -1.509 5.339 1.00 95.62 81 LEU A CA 1
ATOM 586 C C . LEU A 1 81 ? 0.099 -1.707 5.466 1.00 95.62 81 LEU A C 1
ATOM 588 O O . LEU A 1 81 ? -0.446 -1.531 6.556 1.00 95.62 81 LEU A O 1
ATOM 592 N N . ARG A 1 82 ? -0.587 -2.057 4.374 1.00 94.62 82 ARG A N 1
ATOM 593 C CA . ARG A 1 82 ? -2.030 -2.335 4.395 1.00 94.62 82 ARG A CA 1
ATOM 594 C C . ARG A 1 82 ? -2.341 -3.608 5.168 1.00 94.62 82 ARG A C 1
ATOM 596 O O . ARG A 1 82 ? -3.313 -3.603 5.918 1.00 94.62 82 ARG A O 1
ATOM 603 N N . ASP A 1 83 ? -1.522 -4.643 5.012 1.00 96.88 83 ASP A N 1
ATOM 604 C CA . ASP A 1 83 ? -1.646 -5.884 5.773 1.00 96.88 83 ASP A CA 1
ATOM 605 C C . ASP A 1 83 ? -1.441 -5.624 7.268 1.00 96.88 83 ASP A C 1
ATOM 607 O O . ASP A 1 83 ? -2.319 -5.910 8.080 1.00 96.88 83 ASP A O 1
ATOM 611 N N . ARG A 1 84 ? -0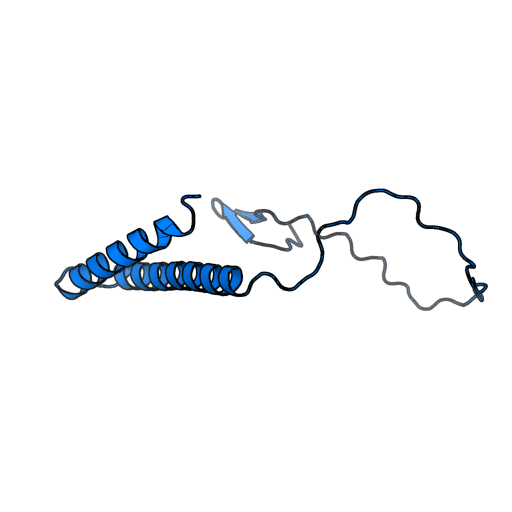.366 -4.919 7.636 1.00 95.25 84 ARG A N 1
ATOM 612 C CA . ARG A 1 84 ? -0.121 -4.545 9.034 1.00 95.25 84 ARG A CA 1
ATOM 613 C C . ARG A 1 84 ? -1.269 -3.713 9.616 1.00 95.25 84 ARG A C 1
ATOM 615 O O . ARG A 1 84 ? -1.755 -4.011 10.705 1.00 95.25 84 ARG A O 1
ATOM 622 N N . LEU A 1 85 ? -1.778 -2.733 8.864 1.00 95.94 85 LEU A N 1
ATOM 623 C CA . LEU A 1 85 ? -2.946 -1.935 9.256 1.00 95.94 85 LEU A CA 1
ATOM 624 C C . LEU A 1 85 ? -4.228 -2.756 9.439 1.00 95.94 85 LEU A C 1
ATOM 626 O O . LEU A 1 85 ? -5.122 -2.298 10.150 1.00 95.94 85 LEU A O 1
ATOM 630 N N . ALA A 1 86 ? -4.367 -3.926 8.817 1.00 96.12 86 ALA A N 1
ATOM 631 C CA . ALA A 1 86 ? -5.540 -4.770 9.025 1.00 96.12 86 ALA A CA 1
ATOM 632 C C . ALA A 1 86 ? -5.607 -5.302 10.466 1.00 96.12 86 ALA A C 1
ATOM 634 O O . ALA A 1 86 ? -6.702 -5.457 11.006 1.00 96.12 86 ALA A O 1
ATOM 635 N N . TYR A 1 87 ? -4.450 -5.504 11.105 1.00 94.25 87 TYR A N 1
ATOM 636 C CA . TYR A 1 87 ? -4.343 -6.119 12.430 1.00 94.25 87 TYR A CA 1
ATOM 637 C C . TYR A 1 87 ? -3.895 -5.155 13.537 1.00 94.25 87 TYR A C 1
ATOM 639 O O . TYR A 1 87 ? -4.040 -5.478 14.715 1.00 94.25 87 TYR A O 1
ATOM 647 N N . THR A 1 88 ? -3.383 -3.965 13.206 1.00 94.56 88 THR A N 1
ATOM 648 C CA . THR A 1 88 ? -3.023 -2.957 14.216 1.00 94.56 88 THR A CA 1
ATOM 649 C C . THR A 1 88 ? -4.281 -2.328 14.837 1.00 94.56 88 THR A C 1
ATOM 651 O O . THR A 1 88 ? -5.078 -1.728 14.106 1.00 94.56 88 THR A O 1
ATOM 654 N N . PRO A 1 89 ? -4.478 -2.393 16.167 1.00 94.88 89 PRO A N 1
ATOM 655 C CA . PRO A 1 89 ? -5.606 -1.738 16.829 1.00 94.88 89 PRO A CA 1
ATOM 656 C C . PRO A 1 89 ? -5.533 -0.210 16.692 1.00 94.88 89 PRO A C 1
ATOM 658 O O . PRO A 1 89 ? -4.503 0.353 16.326 1.00 94.88 89 PRO A O 1
ATOM 661 N N . TYR A 1 90 ? -6.635 0.487 16.973 1.00 92.25 90 TYR A N 1
ATOM 662 C CA . TYR A 1 90 ? -6.629 1.953 16.990 1.00 92.25 90 TYR A CA 1
ATOM 663 C C . TYR A 1 90 ? -5.649 2.490 18.043 1.00 92.25 90 TYR A C 1
ATOM 665 O O . TYR A 1 90 ? -5.614 1.998 19.168 1.00 92.25 90 TYR A O 1
ATOM 673 N N . GLY A 1 91 ? -4.864 3.498 17.663 1.00 94.50 91 GLY A N 1
ATOM 674 C CA . GLY A 1 91 ? -3.831 4.105 18.499 1.00 94.50 91 GLY A CA 1
ATOM 675 C C . GLY A 1 91 ? -2.755 4.792 17.659 1.00 94.50 91 GLY A C 1
ATOM 676 O O . GLY A 1 91 ? -2.837 4.817 16.429 1.00 94.50 91 GLY A O 1
ATOM 677 N N . GLU A 1 92 ? -1.725 5.306 18.328 1.00 94.12 92 GLU A N 1
ATOM 678 C CA . GLU A 1 92 ? -0.631 6.059 17.701 1.00 94.12 92 GLU A CA 1
ATOM 679 C C . GLU A 1 92 ? 0.099 5.245 16.617 1.00 94.12 92 GLU A C 1
ATOM 681 O O . GLU A 1 92 ? 0.366 5.748 15.527 1.00 94.12 92 GLU A O 1
ATOM 686 N N . GLU A 1 93 ? 0.356 3.954 16.865 1.00 93.44 93 GLU A N 1
ATOM 687 C CA . GLU A 1 93 ? 1.012 3.076 15.883 1.00 93.44 93 GLU A CA 1
ATOM 688 C C . GLU A 1 93 ? 0.211 3.001 14.571 1.00 93.44 93 GLU A C 1
ATOM 690 O O . GLU A 1 93 ? 0.778 3.045 13.476 1.00 93.44 93 GLU A O 1
ATOM 695 N N . ARG A 1 94 ? -1.123 2.949 14.662 1.00 95.12 94 ARG A N 1
ATOM 696 C CA . ARG A 1 94 ? -2.000 2.915 13.487 1.00 95.12 94 ARG A CA 1
ATOM 697 C C . ARG A 1 94 ? -1.951 4.230 12.715 1.00 95.12 94 ARG A C 1
ATOM 699 O O . ARG A 1 94 ? -1.916 4.197 11.487 1.00 95.12 94 ARG A O 1
ATOM 706 N N . GLU A 1 95 ? -1.920 5.369 13.402 1.00 95.75 95 GLU A N 1
ATOM 707 C CA . GLU A 1 95 ? -1.799 6.688 12.767 1.00 95.75 95 GLU A CA 1
ATOM 708 C C . GLU A 1 95 ? -0.460 6.841 12.036 1.00 95.75 95 GLU A C 1
ATOM 710 O O . GLU A 1 95 ? -0.428 7.282 10.884 1.00 95.75 95 GLU A O 1
ATOM 715 N N . GLN A 1 96 ? 0.642 6.388 12.643 1.00 95.94 96 GLN A N 1
ATOM 716 C CA . GLN A 1 96 ? 1.961 6.390 12.004 1.00 95.94 96 GLN A CA 1
ATOM 717 C C . GLN A 1 96 ? 1.986 5.516 10.740 1.00 95.94 96 GLN A C 1
ATOM 719 O O . GLN A 1 96 ? 2.509 5.928 9.697 1.00 95.94 96 GLN A O 1
ATOM 724 N N . LEU A 1 97 ? 1.389 4.321 10.799 1.00 94.88 97 LEU A N 1
ATOM 725 C CA . LEU A 1 97 ? 1.272 3.429 9.643 1.00 94.88 97 LEU A CA 1
ATOM 726 C C . LEU A 1 97 ? 0.408 4.041 8.532 1.00 94.88 97 LEU A C 1
ATOM 728 O O . LEU A 1 97 ? 0.781 3.965 7.361 1.00 94.88 97 LEU A O 1
ATOM 732 N N . GLN A 1 98 ? -0.706 4.691 8.878 1.00 95.88 98 GLN A N 1
ATOM 733 C CA . GLN A 1 98 ? -1.554 5.403 7.917 1.00 95.88 98 GLN A CA 1
ATOM 734 C C . GLN A 1 98 ? -0.817 6.574 7.259 1.00 95.88 98 GLN A C 1
ATOM 736 O O . GLN A 1 98 ? -0.886 6.732 6.038 1.00 95.88 98 GLN A O 1
ATOM 741 N N . TYR A 1 99 ? -0.062 7.355 8.034 1.00 96.56 99 TYR A N 1
ATOM 742 C CA . TYR A 1 99 ? 0.769 8.435 7.508 1.00 96.56 99 TYR A CA 1
ATOM 743 C C . TYR A 1 99 ? 1.812 7.909 6.513 1.00 96.56 99 TYR A C 1
ATOM 745 O O . TYR A 1 99 ? 1.936 8.421 5.394 1.00 96.56 99 TYR A O 1
ATOM 753 N N . ARG A 1 100 ? 2.529 6.837 6.878 1.00 95.81 100 ARG A N 1
ATOM 754 C CA . ARG A 1 100 ? 3.517 6.203 5.994 1.00 95.81 100 ARG A CA 1
ATOM 755 C C . ARG A 1 100 ? 2.865 5.663 4.721 1.00 95.81 100 ARG A C 1
ATOM 757 O O . ARG A 1 100 ? 3.398 5.889 3.635 1.00 95.81 100 ARG A O 1
ATOM 764 N N . LEU A 1 101 ? 1.705 5.016 4.841 1.0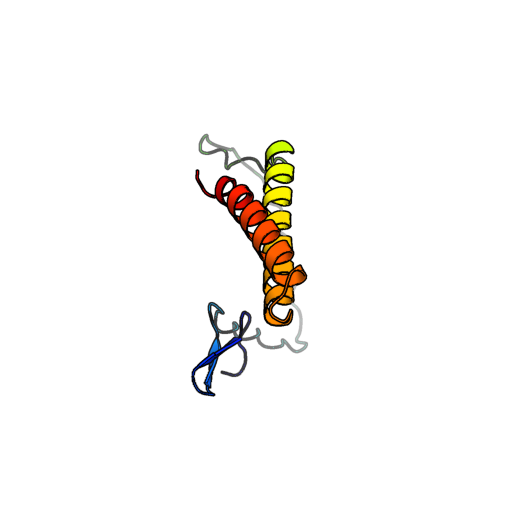0 96.88 101 LEU A N 1
ATOM 765 C CA . LEU A 1 101 ? 0.938 4.516 3.701 1.00 96.88 101 LEU A CA 1
ATOM 766 C C . LEU A 1 101 ? 0.572 5.653 2.737 1.00 96.88 101 LEU A C 1
ATOM 768 O O . LEU A 1 101 ? 0.779 5.518 1.532 1.00 96.88 101 LEU A O 1
ATOM 772 N N . GLY A 1 102 ? 0.099 6.789 3.256 1.00 95.5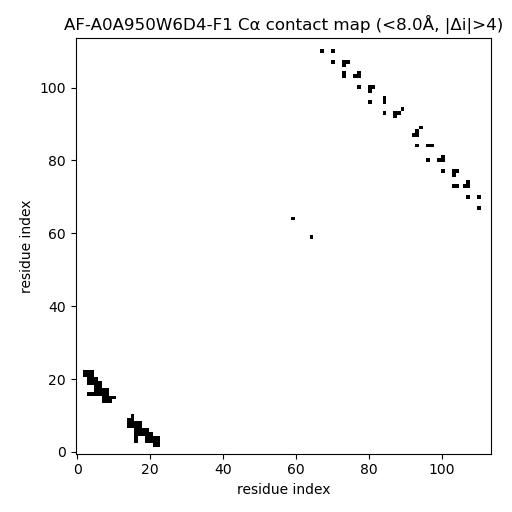6 102 GLY A N 1
ATOM 773 C CA . GLY A 1 102 ? -0.223 7.965 2.446 1.00 95.56 102 GLY A CA 1
ATOM 774 C C . GLY A 1 102 ? 0.976 8.482 1.645 1.00 95.56 102 GLY A C 1
ATOM 775 O O . GLY A 1 102 ? 0.846 8.775 0.454 1.00 95.56 102 GLY A O 1
ATOM 776 N N . ARG A 1 103 ? 2.170 8.517 2.255 1.00 95.25 103 ARG A N 1
ATOM 777 C CA . ARG A 1 103 ? 3.411 8.922 1.572 1.00 95.25 103 ARG A CA 1
ATOM 778 C C . ARG A 1 103 ? 3.768 7.981 0.420 1.00 95.25 103 ARG A C 1
ATOM 780 O O . ARG A 1 103 ? 4.042 8.448 -0.684 1.00 95.25 103 ARG A O 1
ATOM 787 N N . ILE A 1 104 ? 3.721 6.669 0.658 1.00 94.69 104 ILE A N 1
ATOM 788 C CA . ILE A 1 104 ? 4.019 5.659 -0.371 1.00 94.69 104 ILE A CA 1
ATOM 789 C C . ILE A 1 104 ? 3.012 5.728 -1.511 1.00 94.69 104 ILE A C 1
ATOM 791 O O . ILE A 1 104 ? 3.393 5.681 -2.678 1.00 94.69 104 ILE A O 1
ATOM 795 N N . GLN A 1 105 ? 1.728 5.893 -1.197 1.00 93.38 105 GLN A N 1
ATOM 796 C CA . GLN A 1 105 ? 0.695 6.029 -2.218 1.00 93.38 105 GLN A CA 1
ATOM 797 C C . GLN A 1 105 ? 0.909 7.276 -3.082 1.00 93.38 105 GLN A C 1
ATOM 799 O O . GLN A 1 105 ? 0.748 7.195 -4.300 1.00 93.38 105 GLN A O 1
ATOM 804 N N . ALA A 1 106 ? 1.298 8.408 -2.488 1.00 91.50 106 ALA A N 1
ATOM 805 C CA . ALA A 1 106 ? 1.611 9.629 -3.230 1.00 91.50 106 ALA A CA 1
ATOM 806 C C . ALA A 1 106 ? 2.812 9.441 -4.175 1.00 91.50 106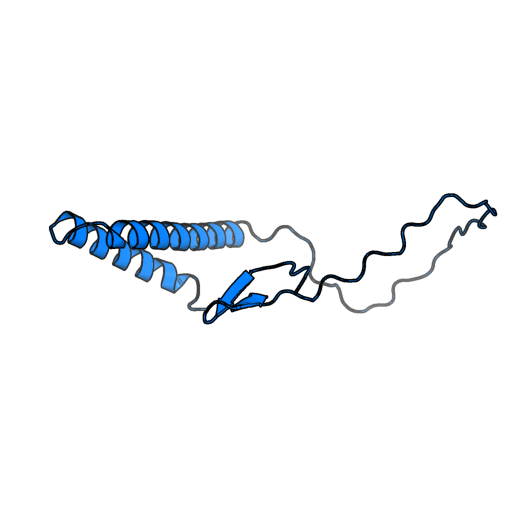 ALA A C 1
ATOM 808 O O . ALA A 1 106 ? 2.764 9.872 -5.327 1.00 91.50 106 ALA A O 1
ATOM 809 N N . GLU A 1 107 ? 3.860 8.755 -3.719 1.00 90.88 107 GLU A N 1
ATOM 810 C CA . GLU A 1 107 ? 5.035 8.447 -4.538 1.00 90.88 107 GLU A CA 1
ATOM 811 C C . GLU A 1 107 ? 4.686 7.482 -5.680 1.00 90.88 107 GLU A C 1
ATOM 813 O O . GLU A 1 107 ? 4.982 7.739 -6.847 1.00 90.88 107 GLU A O 1
ATOM 818 N N . ARG A 1 108 ? 3.946 6.412 -5.373 1.00 90.25 108 ARG A N 1
ATOM 819 C CA . ARG A 1 108 ? 3.506 5.405 -6.345 1.00 90.25 108 ARG A CA 1
ATOM 820 C C . ARG A 1 108 ? 2.611 5.986 -7.436 1.00 90.25 108 ARG A C 1
ATOM 822 O O . ARG A 1 108 ? 2.636 5.505 -8.566 1.00 90.25 108 ARG A O 1
ATOM 829 N N . GLN A 1 109 ? 1.815 7.014 -7.137 1.00 87.88 109 GLN A N 1
ATOM 830 C CA . GLN A 1 109 ? 0.995 7.681 -8.153 1.00 87.88 109 GLN A CA 1
ATOM 831 C C . GLN A 1 109 ? 1.837 8.257 -9.299 1.00 87.88 109 GLN A C 1
ATOM 833 O O . GLN A 1 109 ? 1.346 8.341 -10.419 1.00 87.88 109 GLN A O 1
ATOM 838 N N . GLN A 1 110 ? 3.106 8.597 -9.061 1.00 83.94 110 GLN A N 1
ATOM 839 C CA . GLN A 1 110 ? 4.007 9.111 -10.096 1.00 83.94 110 GLN A CA 1
ATOM 840 C C . GLN A 1 110 ? 4.467 8.021 -11.075 1.00 83.94 110 GLN A C 1
ATOM 842 O O . GLN A 1 110 ? 4.863 8.344 -12.191 1.00 83.94 110 GLN A O 1
ATOM 847 N N . CYS A 1 111 ? 4.380 6.743 -10.690 1.00 85.81 111 CYS A N 1
ATOM 848 C CA . CYS A 1 111 ? 4.782 5.602 -11.517 1.00 85.81 111 CYS A CA 1
ATOM 849 C C . CYS A 1 111 ? 3.867 5.358 -12.722 1.00 85.81 111 CYS A C 1
ATOM 851 O O . CYS A 1 111 ? 4.316 4.864 -13.752 1.00 85.81 111 CYS A O 1
ATOM 853 N N . TRP A 1 112 ? 2.581 5.689 -12.586 1.00 71.31 112 TRP A N 1
ATOM 854 C CA . TRP A 1 112 ? 1.537 5.313 -13.548 1.00 71.31 112 TRP A CA 1
ATOM 855 C C . TRP A 1 112 ? 0.711 6.513 -14.034 1.00 71.31 112 TRP A C 1
ATOM 857 O O . TRP A 1 112 ? -0.374 6.336 -14.571 1.00 71.31 112 TRP A O 1
ATOM 867 N N . ARG A 1 113 ? 1.214 7.739 -13.829 1.00 66.62 113 ARG A N 1
A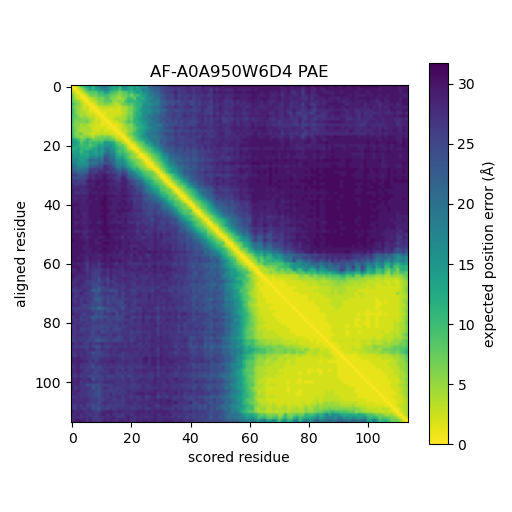TOM 868 C CA . ARG A 1 113 ? 0.583 9.006 -14.255 1.00 66.62 113 ARG A CA 1
ATOM 869 C C . ARG A 1 113 ? 1.041 9.500 -15.641 1.00 66.62 113 ARG A C 1
ATOM 871 O O . ARG A 1 113 ? 0.870 10.679 -15.937 1.00 66.62 113 ARG A O 1
ATOM 878 N N . ARG A 1 114 ? 1.659 8.638 -16.453 1.00 49.00 114 ARG A N 1
ATOM 879 C CA . ARG A 1 114 ? 2.110 8.975 -17.814 1.00 49.00 114 ARG A CA 1
ATOM 880 C C . ARG A 1 114 ? 1.038 8.705 -18.854 1.00 49.00 114 ARG A C 1
ATOM 882 O O . ARG A 1 114 ? 0.403 7.636 -18.750 1.00 49.00 114 ARG A O 1
#